Protein AF-A0A635KG42-F1 (afdb_monomer)

Structure (mmCIF, N/CA/C/O backbone):
data_AF-A0A635KG42-F1
#
_entry.id   AF-A0A635KG42-F1
#
loop_
_atom_site.group_PDB
_atom_site.id
_atom_site.type_symbol
_atom_site.label_atom_id
_atom_site.label_alt_id
_atom_site.label_comp_id
_atom_site.label_asym_id
_atom_site.label_entity_id
_atom_site.label_seq_id
_atom_site.pdbx_PDB_ins_code
_atom_site.Cartn_x
_atom_site.Cartn_y
_atom_site.Cartn_z
_atom_site.occupancy
_atom_site.B_iso_or_equiv
_atom_site.auth_seq_id
_atom_site.auth_comp_id
_atom_site.auth_asym_id
_atom_site.auth_atom_id
_atom_site.pdbx_PDB_model_num
ATOM 1 N N . LYS A 1 1 ? -14.413 -7.620 10.322 1.00 73.94 1 LYS A N 1
ATOM 2 C CA . LYS A 1 1 ? -13.110 -8.293 10.049 1.00 73.94 1 LYS A CA 1
ATOM 3 C C . LYS A 1 1 ? -13.188 -9.343 8.928 1.00 73.94 1 LYS A C 1
ATOM 5 O O . LYS A 1 1 ? -12.430 -9.204 7.979 1.00 73.94 1 LYS A O 1
ATOM 10 N N . LYS A 1 2 ? -14.096 -10.340 8.982 1.00 87.62 2 LYS A N 1
ATOM 11 C CA . LYS A 1 2 ? -14.180 -11.437 7.983 1.00 87.62 2 LYS A CA 1
ATOM 12 C C . LYS A 1 2 ? -14.392 -10.966 6.533 1.00 87.62 2 LYS A C 1
ATOM 14 O O . LYS A 1 2 ? -13.641 -11.378 5.664 1.00 87.62 2 LYS A O 1
ATOM 19 N N . ILE A 1 3 ? -15.338 -10.051 6.290 1.00 93.50 3 ILE A N 1
ATOM 20 C CA . ILE A 1 3 ? -15.625 -9.516 4.940 1.00 93.50 3 ILE A CA 1
ATOM 21 C C . ILE A 1 3 ? -14.369 -8.918 4.288 1.00 93.50 3 ILE A C 1
ATOM 23 O O . ILE A 1 3 ? -14.049 -9.240 3.154 1.00 93.50 3 ILE A O 1
ATOM 27 N N . TYR A 1 4 ? -13.603 -8.116 5.026 1.00 93.56 4 TYR A N 1
ATOM 28 C CA . TYR A 1 4 ? -12.382 -7.497 4.507 1.00 93.56 4 TYR A CA 1
ATOM 29 C C . TYR A 1 4 ? -11.278 -8.505 4.162 1.00 93.56 4 TYR A C 1
ATOM 31 O O . TYR A 1 4 ? -10.547 -8.287 3.205 1.00 93.56 4 TYR A O 1
ATOM 39 N N . HIS A 1 5 ? -11.186 -9.626 4.887 1.00 93.31 5 HIS A N 1
ATOM 40 C CA . HIS A 1 5 ? -10.263 -10.708 4.527 1.00 93.31 5 HIS A CA 1
ATOM 41 C C . HIS A 1 5 ? -10.704 -11.414 3.242 1.00 93.31 5 HIS A C 1
ATOM 43 O O . HIS A 1 5 ? -9.862 -11.725 2.407 1.00 93.31 5 HIS A O 1
ATOM 49 N N . PHE A 1 6 ? -12.013 -11.614 3.048 1.00 96.31 6 PHE A N 1
ATOM 50 C CA . PHE A 1 6 ? -12.539 -12.136 1.784 1.00 96.31 6 PHE A CA 1
ATOM 51 C C . PHE A 1 6 ? -12.250 -11.198 0.612 1.00 96.31 6 PHE A C 1
ATOM 53 O O . PHE A 1 6 ? -11.851 -11.673 -0.445 1.00 96.31 6 PHE A O 1
ATOM 60 N N . ILE A 1 7 ? -12.386 -9.882 0.798 1.00 96.44 7 ILE A N 1
ATOM 61 C CA . ILE A 1 7 ? -12.045 -8.907 -0.248 1.00 96.44 7 ILE A CA 1
ATOM 62 C C . ILE A 1 7 ? -10.540 -8.938 -0.542 1.00 96.44 7 ILE A C 1
ATOM 64 O O . ILE A 1 7 ? -10.152 -9.027 -1.703 1.00 96.44 7 ILE A O 1
ATOM 68 N N . ALA A 1 8 ? -9.692 -8.936 0.492 1.00 96.25 8 ALA A N 1
ATOM 69 C CA . ALA A 1 8 ? -8.241 -9.037 0.341 1.00 96.25 8 ALA A CA 1
ATOM 70 C C . ALA A 1 8 ? -7.830 -10.305 -0.429 1.00 96.25 8 ALA A C 1
ATOM 72 O O . ALA A 1 8 ? -7.000 -10.233 -1.337 1.00 96.25 8 ALA A O 1
ATOM 73 N N . LEU A 1 9 ? -8.448 -11.449 -0.118 1.00 97.00 9 LEU A N 1
ATOM 74 C CA . LEU A 1 9 ? -8.227 -12.708 -0.828 1.00 97.00 9 LEU A CA 1
ATOM 75 C C . LEU A 1 9 ? -8.753 -12.651 -2.267 1.00 97.00 9 LEU A C 1
ATOM 77 O O . LEU A 1 9 ? -8.066 -13.095 -3.181 1.00 97.00 9 LEU A O 1
ATOM 81 N N . GLY A 1 10 ? -9.924 -12.051 -2.489 1.00 97.69 10 GLY A N 1
ATOM 82 C CA . GLY A 1 10 ? -10.476 -11.829 -3.826 1.00 97.69 10 GLY A CA 1
ATOM 83 C C . GLY A 1 10 ? -9.542 -11.003 -4.710 1.00 97.69 10 GLY A C 1
ATOM 84 O O . GLY A 1 10 ? -9.309 -11.371 -5.858 1.00 97.69 10 GLY A O 1
ATOM 85 N N . ILE A 1 11 ? -8.931 -9.948 -4.161 1.00 97.75 11 ILE A N 1
ATOM 86 C CA . ILE A 1 11 ? -7.928 -9.133 -4.863 1.00 97.75 11 ILE A CA 1
ATOM 87 C C . ILE A 1 11 ? -6.712 -9.975 -5.259 1.00 97.75 11 ILE A C 1
ATOM 89 O O . ILE A 1 11 ? -6.238 -9.847 -6.385 1.00 97.75 11 ILE A O 1
ATOM 93 N N . LEU A 1 12 ? -6.225 -10.857 -4.379 1.00 97.56 12 LEU A N 1
ATOM 94 C CA . LEU A 1 12 ? -5.098 -11.741 -4.702 1.00 97.56 12 LEU A CA 1
ATOM 95 C C . LEU A 1 12 ? -5.453 -12.733 -5.815 1.00 97.56 12 LEU A C 1
ATOM 97 O O . LEU A 1 12 ? -4.670 -12.903 -6.745 1.00 97.56 12 LEU A O 1
ATOM 101 N N . VAL A 1 13 ? -6.635 -13.353 -5.751 1.00 97.69 13 VAL A N 1
ATOM 102 C CA . VAL A 1 13 ? -7.095 -14.311 -6.771 1.00 97.69 13 VAL A CA 1
ATOM 103 C C . VAL A 1 13 ? -7.255 -13.624 -8.125 1.00 97.69 13 VAL A C 1
ATOM 105 O O . VAL A 1 13 ? -6.713 -14.096 -9.122 1.00 97.69 13 VAL A O 1
ATOM 108 N N . ILE A 1 14 ? -7.945 -12.482 -8.164 1.00 97.25 14 ILE A N 1
ATOM 109 C CA . ILE A 1 14 ? -8.134 -11.706 -9.395 1.00 97.25 14 ILE A CA 1
ATOM 110 C C . ILE A 1 14 ? -6.780 -11.223 -9.923 1.00 97.25 14 ILE A C 1
ATOM 112 O O . ILE A 1 14 ? -6.488 -11.382 -11.106 1.00 97.25 14 ILE A O 1
ATOM 116 N N . GLY A 1 15 ? -5.921 -10.697 -9.052 1.00 96.88 15 GLY A N 1
ATOM 117 C CA . GLY A 1 15 ? -4.582 -10.254 -9.422 1.00 96.88 15 GLY A CA 1
ATOM 118 C C . GLY A 1 15 ? -3.728 -11.369 -10.026 1.00 96.88 15 GLY A C 1
ATOM 119 O O . GLY A 1 15 ? -2.996 -11.121 -10.983 1.00 96.88 15 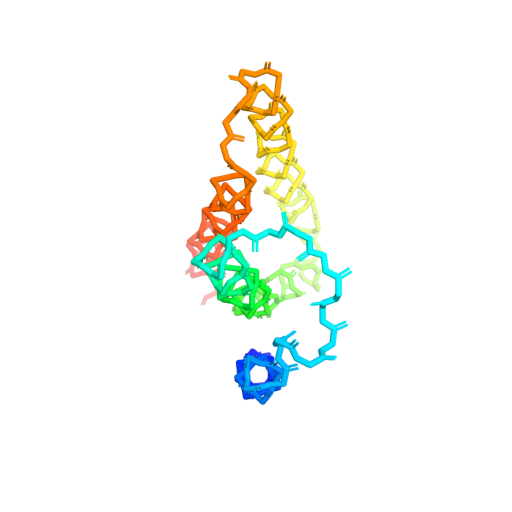GLY A O 1
ATOM 120 N N . LEU A 1 16 ? -3.861 -12.602 -9.531 1.00 96.44 16 LEU A N 1
ATOM 121 C CA . LEU A 1 16 ? -3.167 -13.771 -10.072 1.00 96.44 16 LEU A CA 1
ATOM 122 C C . LEU A 1 16 ? -3.735 -14.217 -11.428 1.00 96.44 16 LEU A C 1
ATOM 124 O O . LEU A 1 16 ? -2.969 -14.592 -12.310 1.00 96.44 16 LEU A O 1
ATOM 128 N N . LEU A 1 17 ? -5.049 -14.110 -11.646 1.00 95.69 17 LEU A N 1
ATOM 129 C CA . LEU A 1 17 ? -5.647 -14.354 -12.966 1.00 95.69 17 LEU A CA 1
ATOM 130 C C . LEU A 1 17 ? -5.128 -13.357 -14.010 1.00 95.69 17 LEU A C 1
ATOM 132 O O . LEU A 1 17 ? -4.722 -13.753 -15.102 1.00 95.69 17 LEU A O 1
ATOM 136 N N . PHE A 1 18 ? -5.078 -12.070 -13.660 1.00 94.81 18 PHE A N 1
ATOM 137 C CA . PHE A 1 18 ? -4.519 -11.041 -14.539 1.00 94.81 18 PHE A CA 1
ATOM 138 C C . PHE A 1 18 ? -3.014 -11.208 -14.756 1.00 94.81 18 PHE A C 1
ATOM 140 O O . PHE A 1 18 ? -2.545 -10.924 -15.855 1.00 94.81 18 PHE A O 1
ATOM 147 N N . PHE A 1 19 ? -2.269 -11.723 -13.771 1.00 93.88 19 PHE A N 1
ATOM 148 C CA . PHE A 1 19 ? -0.848 -12.046 -13.930 1.00 93.88 19 PHE A CA 1
ATOM 149 C C . PHE A 1 19 ? -0.613 -12.990 -15.119 1.00 93.88 19 PHE A C 1
ATOM 151 O O . PHE A 1 19 ? 0.313 -12.780 -15.890 1.00 93.88 19 PHE A O 1
ATOM 158 N N . LEU A 1 20 ? -1.479 -13.984 -15.335 1.00 92.19 20 LEU A N 1
ATOM 159 C CA . LEU A 1 20 ? -1.353 -14.912 -16.469 1.00 92.19 20 LEU A CA 1
ATOM 160 C C . LEU A 1 20 ? -1.648 -14.254 -17.826 1.00 92.19 20 LEU A C 1
ATOM 162 O O . LEU A 1 20 ? -1.105 -14.663 -18.848 1.00 92.19 20 LEU A O 1
ATOM 166 N N . LEU A 1 21 ? -2.500 -13.230 -17.840 1.00 93.31 21 LEU A N 1
ATOM 167 C CA . LEU A 1 21 ? -2.928 -12.522 -19.050 1.00 93.31 21 LEU A CA 1
ATOM 168 C C . LEU A 1 21 ? -2.083 -11.273 -19.340 1.00 93.31 21 LEU A C 1
ATOM 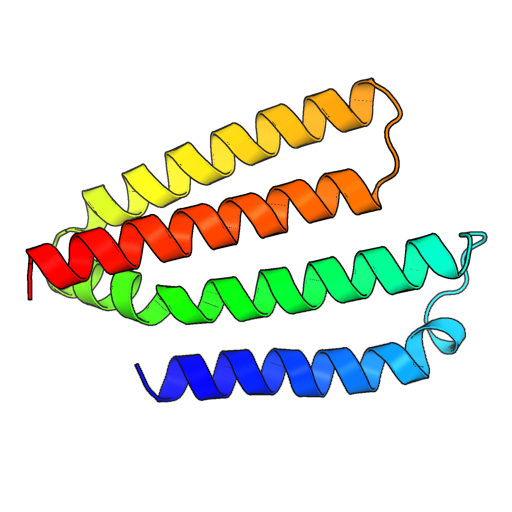170 O O . LEU A 1 21 ? -2.282 -10.610 -20.357 1.00 93.31 21 LEU A O 1
ATOM 174 N N . LEU A 1 22 ? -1.136 -10.939 -18.463 1.00 90.69 22 LEU A N 1
ATOM 175 C CA . LEU A 1 22 ? -0.502 -9.625 -18.430 1.00 90.69 22 LEU A CA 1
ATOM 176 C C . LEU A 1 22 ? 0.279 -9.306 -19.707 1.00 90.69 22 LEU A C 1
ATOM 178 O O . LEU A 1 22 ? 0.146 -8.213 -20.250 1.00 90.69 22 LEU A O 1
ATOM 182 N N . ASN A 1 23 ? 1.008 -10.291 -20.237 1.00 88.12 23 ASN A N 1
ATOM 183 C CA . ASN A 1 23 ? 1.742 -10.160 -21.498 1.00 88.12 23 ASN A CA 1
ATOM 184 C C . ASN A 1 23 ? 0.825 -9.982 -22.722 1.00 88.12 23 ASN A C 1
ATOM 186 O O . ASN A 1 23 ? 1.250 -9.457 -23.740 1.00 88.12 23 ASN A O 1
ATOM 190 N N . SER A 1 24 ? -0.432 -10.432 -22.643 1.00 88.69 24 SER A N 1
ATOM 191 C CA . SER A 1 24 ? -1.408 -10.250 -23.730 1.00 88.69 24 SER A CA 1
ATOM 192 C C . SER A 1 24 ? -2.110 -8.892 -23.660 1.00 88.69 24 SER A C 1
ATOM 194 O O . SER A 1 24 ? -2.563 -8.381 -24.679 1.00 88.69 24 SER A O 1
ATOM 196 N N . ILE A 1 25 ? -2.220 -8.313 -22.460 1.00 90.56 25 ILE A N 1
ATOM 197 C CA . ILE A 1 25 ? -2.900 -7.033 -22.222 1.00 90.56 25 ILE A CA 1
ATOM 198 C C . ILE A 1 25 ? -1.942 -5.856 -22.440 1.00 90.56 25 ILE A C 1
ATOM 200 O O . ILE A 1 25 ? -2.334 -4.824 -22.987 1.00 90.56 25 ILE A O 1
ATOM 204 N N . VAL A 1 26 ? -0.692 -5.985 -21.992 1.00 88.69 26 VAL A N 1
ATOM 205 C CA . VAL A 1 26 ? 0.274 -4.884 -21.988 1.00 88.69 26 VAL A CA 1
ATOM 206 C C . VAL A 1 26 ? 1.104 -4.903 -23.263 1.00 88.69 26 VAL A C 1
ATOM 208 O O . VAL A 1 26 ? 2.030 -5.692 -23.407 1.00 88.69 26 VAL A O 1
ATOM 211 N N . ASN A 1 27 ? 0.799 -3.978 -24.171 1.00 81.75 27 ASN A N 1
ATOM 212 C CA . ASN A 1 27 ? 1.562 -3.766 -25.398 1.00 81.75 27 ASN A CA 1
ATOM 213 C C . ASN A 1 27 ? 2.523 -2.577 -25.234 1.00 81.75 27 ASN A C 1
ATOM 215 O O . ASN A 1 27 ? 2.302 -1.495 -25.777 1.00 81.75 27 ASN A O 1
ATOM 219 N N . ALA A 1 28 ? 3.551 -2.753 -24.403 1.00 81.06 28 ALA A N 1
ATOM 220 C CA . ALA A 1 28 ? 4.565 -1.736 -24.141 1.00 81.06 28 ALA A CA 1
ATOM 221 C C . ALA A 1 28 ? 5.966 -2.357 -24.126 1.00 81.06 28 ALA A C 1
ATOM 223 O O . ALA A 1 28 ? 6.147 -3.491 -23.685 1.00 81.06 28 ALA A O 1
ATOM 224 N N . SER A 1 29 ? 6.971 -1.595 -24.561 1.00 82.44 29 SER A N 1
ATOM 225 C CA . SER A 1 29 ? 8.384 -1.992 -24.541 1.00 82.44 29 SER A CA 1
ATOM 226 C C . SER A 1 29 ? 8.973 -1.880 -23.127 1.00 82.44 29 SER A C 1
ATOM 228 O O . SER A 1 29 ? 9.836 -1.044 -22.858 1.00 82.44 29 SER A O 1
ATOM 230 N N . ILE A 1 30 ? 8.457 -2.684 -22.199 1.00 85.88 30 ILE A N 1
ATOM 231 C CA . ILE A 1 30 ? 8.910 -2.773 -20.807 1.00 85.88 30 ILE A CA 1
ATOM 232 C C . ILE A 1 30 ? 9.545 -4.151 -20.622 1.00 85.88 30 ILE A C 1
ATOM 234 O O . ILE A 1 30 ? 9.069 -5.135 -21.188 1.00 85.88 30 ILE A O 1
ATOM 238 N N . SER A 1 31 ? 10.619 -4.248 -19.832 1.00 88.44 31 SER A N 1
ATOM 239 C CA . SER A 1 31 ? 11.183 -5.560 -19.516 1.00 88.44 31 SER A CA 1
ATOM 240 C C . SER A 1 31 ? 10.135 -6.430 -18.798 1.00 88.44 31 SER A C 1
ATOM 242 O O . SER A 1 31 ? 9.461 -5.937 -17.884 1.00 88.44 31 SER A O 1
ATOM 244 N N . PRO A 1 32 ? 9.993 -7.721 -19.164 1.00 86.75 32 PRO A N 1
ATOM 245 C CA . PRO A 1 32 ? 9.012 -8.608 -18.540 1.00 86.75 32 PRO A CA 1
ATOM 246 C C . PRO A 1 32 ? 9.142 -8.643 -17.014 1.00 86.75 32 PRO A C 1
ATOM 248 O O . PRO A 1 32 ? 8.147 -8.579 -16.301 1.00 86.75 32 PRO A O 1
ATOM 251 N N . GLU A 1 33 ? 10.374 -8.654 -16.504 1.00 87.88 33 GLU A N 1
ATOM 252 C CA . GLU A 1 33 ? 10.655 -8.634 -15.066 1.00 87.88 33 GLU A CA 1
ATOM 253 C C . GLU A 1 33 ? 10.040 -7.415 -14.371 1.00 87.88 33 GLU A C 1
ATOM 255 O O . GLU A 1 33 ? 9.293 -7.569 -13.406 1.00 87.88 33 GLU A O 1
ATOM 260 N N . ASN A 1 34 ? 10.278 -6.205 -14.890 1.00 91.06 34 ASN A N 1
ATOM 261 C CA . ASN A 1 34 ? 9.724 -4.987 -14.298 1.00 91.06 34 ASN A CA 1
ATOM 262 C C . ASN A 1 34 ? 8.197 -4.989 -14.346 1.00 91.06 34 ASN A C 1
ATOM 264 O O . ASN A 1 34 ? 7.559 -4.546 -13.392 1.00 91.06 34 ASN A O 1
ATOM 268 N N . LEU A 1 35 ? 7.611 -5.503 -15.426 1.00 92.88 35 LEU A N 1
ATOM 269 C CA . LEU A 1 35 ? 6.167 -5.591 -15.591 1.00 92.88 35 LEU A CA 1
ATOM 270 C C . LEU A 1 35 ? 5.527 -6.503 -14.527 1.00 92.88 35 LEU A C 1
ATOM 272 O O . LEU A 1 35 ? 4.641 -6.069 -13.785 1.00 92.88 35 LEU A O 1
ATOM 276 N N . TYR A 1 36 ? 6.008 -7.742 -14.408 1.00 94.25 36 TYR A N 1
ATOM 277 C CA . TYR A 1 36 ? 5.454 -8.726 -13.475 1.00 94.25 36 TYR A CA 1
ATOM 278 C C . TYR A 1 36 ? 5.728 -8.377 -12.009 1.00 94.25 36 TYR A C 1
ATOM 280 O O . TYR A 1 36 ? 4.838 -8.535 -11.170 1.00 94.25 36 TYR A O 1
ATOM 288 N N . ILE A 1 37 ? 6.922 -7.863 -11.690 1.00 95.06 37 ILE A N 1
ATOM 289 C CA . ILE A 1 37 ? 7.264 -7.438 -10.324 1.00 95.06 37 ILE A CA 1
ATOM 290 C C . ILE A 1 37 ? 6.376 -6.266 -9.904 1.00 95.06 37 ILE A C 1
ATOM 292 O O . ILE A 1 37 ? 5.773 -6.312 -8.831 1.00 95.06 37 ILE A O 1
ATOM 296 N N . THR A 1 38 ? 6.243 -5.244 -10.755 1.00 95.25 38 THR A N 1
ATOM 297 C CA . THR A 1 38 ? 5.390 -4.079 -10.465 1.00 95.25 38 THR A CA 1
ATOM 298 C C . THR A 1 38 ? 3.949 -4.512 -10.216 1.00 95.25 38 THR A C 1
ATOM 300 O O . THR A 1 38 ? 3.338 -4.082 -9.236 1.00 95.25 38 THR A O 1
ATOM 303 N N . TRP A 1 39 ? 3.421 -5.412 -11.050 1.00 95.75 39 TRP A N 1
ATOM 304 C CA . TRP A 1 39 ? 2.077 -5.952 -10.867 1.00 95.75 39 TRP A CA 1
ATOM 305 C C . TRP A 1 39 ? 1.920 -6.704 -9.543 1.00 95.75 39 TRP A C 1
ATOM 307 O O . TRP A 1 39 ? 0.979 -6.444 -8.794 1.00 95.75 39 TRP A O 1
ATOM 317 N N . GLY A 1 40 ? 2.851 -7.606 -9.222 1.00 96.62 40 GLY A N 1
ATOM 318 C CA . GLY A 1 40 ? 2.817 -8.366 -7.973 1.00 96.62 40 GLY A CA 1
ATOM 319 C C . GLY A 1 40 ? 2.828 -7.453 -6.746 1.00 96.62 40 GLY A C 1
ATOM 320 O O . GLY A 1 40 ? 1.981 -7.589 -5.862 1.00 96.62 40 GLY A O 1
ATOM 321 N N . VAL A 1 41 ? 3.730 -6.467 -6.727 1.00 97.38 41 VAL A N 1
ATOM 322 C CA . VAL A 1 41 ? 3.818 -5.468 -5.651 1.00 97.38 41 VAL A CA 1
ATOM 323 C C . VAL A 1 41 ? 2.513 -4.682 -5.525 1.00 97.38 41 VAL A C 1
ATOM 325 O O . VAL A 1 41 ? 2.001 -4.518 -4.415 1.00 97.38 41 VAL A O 1
ATOM 328 N N . PHE A 1 42 ? 1.940 -4.240 -6.645 1.00 96.44 42 PHE A N 1
ATOM 329 C CA . PHE A 1 42 ? 0.671 -3.515 -6.668 1.00 96.44 42 PHE A CA 1
ATOM 330 C C . PHE A 1 42 ? -0.495 -4.349 -6.114 1.00 96.44 42 PHE A C 1
ATOM 332 O O . PHE A 1 42 ? -1.245 -3.872 -5.256 1.00 96.44 42 PHE A O 1
ATOM 339 N N . VAL A 1 43 ? -0.634 -5.605 -6.550 1.00 97.81 43 VAL A N 1
ATOM 340 C CA . VAL A 1 43 ? -1.705 -6.513 -6.106 1.00 97.81 43 VAL A CA 1
ATOM 341 C C . VAL A 1 43 ? -1.602 -6.797 -4.607 1.00 97.81 43 VAL A C 1
ATOM 343 O O . VAL A 1 43 ? -2.601 -6.695 -3.889 1.00 97.81 43 VAL A O 1
ATOM 346 N N . ILE A 1 44 ? -0.398 -7.100 -4.112 1.00 97.75 44 ILE A N 1
ATOM 347 C CA . ILE A 1 44 ? -0.161 -7.358 -2.684 1.00 97.75 44 ILE A CA 1
ATOM 348 C C . ILE A 1 44 ? -0.451 -6.098 -1.863 1.00 97.7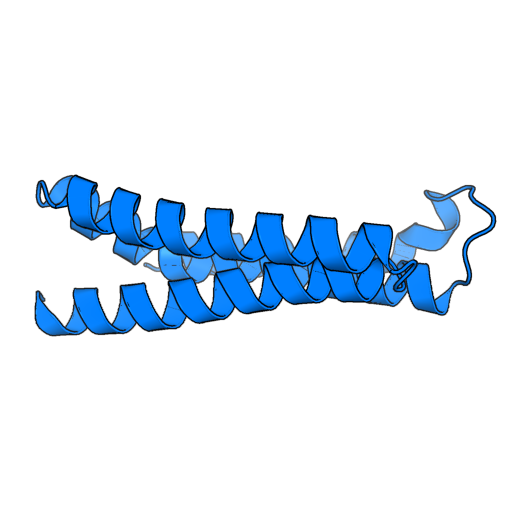5 44 ILE A C 1
ATOM 350 O O . ILE A 1 44 ? -1.154 -6.168 -0.854 1.00 97.75 44 ILE A O 1
ATOM 354 N N . SER A 1 45 ? 0.038 -4.940 -2.313 1.00 97.56 45 SER A N 1
ATOM 355 C CA . SER A 1 45 ? -0.201 -3.651 -1.655 1.00 97.56 45 SER A CA 1
ATOM 356 C C . SER A 1 45 ? -1.696 -3.343 -1.544 1.00 97.56 45 SER A C 1
ATOM 358 O O . SER A 1 45 ? -2.198 -3.018 -0.464 1.00 97.56 45 SER A O 1
ATOM 360 N N . THR A 1 46 ? -2.433 -3.540 -2.637 1.00 96.56 46 THR A N 1
ATOM 361 C CA . THR A 1 46 ? -3.884 -3.334 -2.678 1.00 96.56 46 THR A CA 1
ATOM 362 C C . THR A 1 46 ? -4.604 -4.288 -1.726 1.00 96.56 46 THR A C 1
ATOM 364 O O . THR A 1 46 ? -5.457 -3.848 -0.956 1.00 96.56 46 THR A O 1
ATOM 367 N N . SER A 1 47 ? -4.234 -5.572 -1.706 1.00 97.06 47 SER A N 1
ATOM 368 C CA . SER A 1 47 ? -4.804 -6.562 -0.781 1.00 97.06 47 SER A CA 1
ATOM 369 C C . SER A 1 47 ? -4.570 -6.188 0.692 1.00 97.06 47 SER A C 1
ATOM 371 O O . SER A 1 47 ? -5.507 -6.201 1.497 1.00 97.06 47 SER A O 1
ATOM 373 N N . LEU A 1 48 ? -3.352 -5.753 1.041 1.00 95.94 48 LEU A N 1
ATOM 374 C CA . LEU A 1 48 ? -2.999 -5.302 2.394 1.00 95.94 48 LEU A CA 1
ATOM 375 C C . LEU A 1 48 ? -3.846 -4.118 2.867 1.00 95.94 48 LEU A C 1
ATOM 377 O O . LEU A 1 48 ? -4.222 -4.084 4.041 1.00 95.94 48 LEU A O 1
ATOM 381 N N . SER A 1 49 ? -4.201 -3.192 1.969 1.00 96.06 49 SER A N 1
ATOM 382 C CA . SER A 1 49 ? -5.052 -2.043 2.313 1.00 96.06 49 SER A CA 1
ATOM 383 C C . SER A 1 49 ? -6.414 -2.450 2.895 1.00 96.06 49 SER A C 1
ATOM 385 O O . SER A 1 49 ? -6.945 -1.818 3.817 1.00 96.06 49 SER A O 1
ATOM 387 N N . TYR A 1 50 ? -6.951 -3.584 2.439 1.00 95.50 50 TYR A N 1
ATOM 388 C CA . TYR A 1 50 ? -8.198 -4.136 2.957 1.00 95.50 50 TYR A CA 1
ATOM 389 C C . TYR A 1 50 ? -8.017 -4.828 4.312 1.00 95.50 50 TYR A C 1
ATOM 391 O O . TYR A 1 50 ? -8.939 -4.795 5.128 1.00 95.50 50 TYR A O 1
ATOM 399 N N . LEU A 1 51 ? -6.839 -5.378 4.624 1.00 94.06 51 LEU A N 1
ATOM 400 C CA . LEU A 1 51 ? -6.601 -6.060 5.905 1.00 94.06 51 LEU A CA 1
ATOM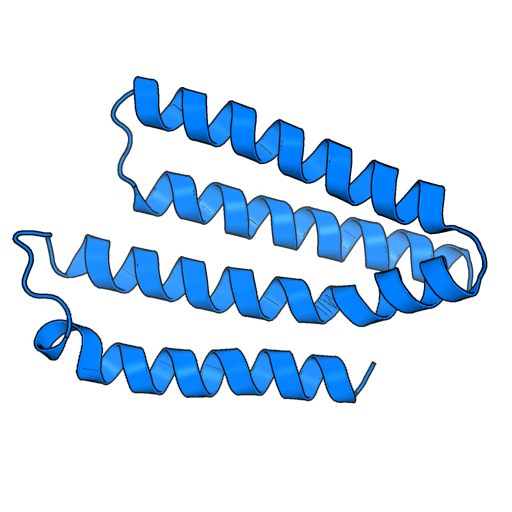 401 C C . LEU A 1 51 ? -6.676 -5.127 7.123 1.00 94.06 51 LEU A C 1
ATOM 403 O O . LEU A 1 51 ? -7.066 -5.585 8.200 1.00 94.06 51 LEU A O 1
ATOM 407 N N . TYR A 1 52 ? -6.359 -3.836 6.964 1.00 93.31 52 TYR A N 1
ATOM 408 C CA . TYR A 1 52 ? -6.523 -2.827 8.024 1.00 93.31 52 TYR A CA 1
ATOM 409 C C . TYR A 1 52 ? -7.784 -1.962 7.894 1.00 93.31 52 TYR A C 1
ATOM 411 O O . TYR A 1 52 ? -8.089 -1.158 8.781 1.00 93.31 52 TYR A O 1
ATOM 419 N N . SER A 1 53 ? -8.555 -2.130 6.818 1.00 93.75 53 SER A N 1
ATOM 420 C CA . SER A 1 53 ? -9.779 -1.355 6.595 1.00 93.75 53 SER A CA 1
ATOM 421 C C . SER A 1 53 ? -10.832 -1.607 7.680 1.00 93.75 53 SER A C 1
ATOM 423 O O . SER A 1 53 ? -11.535 -0.682 8.083 1.00 93.75 53 SER A O 1
ATOM 425 N N . ALA A 1 54 ? -10.907 -2.825 8.232 1.00 92.88 54 ALA A N 1
ATOM 426 C CA . ALA A 1 54 ? -11.843 -3.134 9.316 1.00 92.88 54 ALA A CA 1
ATOM 427 C C . ALA A 1 54 ? -11.568 -2.303 10.585 1.00 92.88 54 ALA A C 1
ATOM 429 O O . ALA A 1 54 ? -12.496 -1.844 11.242 1.00 92.88 54 ALA A O 1
ATOM 430 N N . GLN A 1 55 ? -10.296 -2.116 10.919 1.00 93.44 55 GLN A N 1
ATOM 431 C CA . GLN A 1 55 ? -9.790 -1.390 12.078 1.00 93.44 55 GLN A CA 1
ATOM 432 C C . GLN A 1 55 ? -10.083 0.103 11.914 1.00 93.44 55 GLN A C 1
ATOM 434 O O . GLN A 1 55 ? -10.636 0.732 12.813 1.00 93.44 55 GLN A O 1
ATOM 439 N N . SER A 1 56 ? -9.800 0.644 10.725 1.00 93.25 56 SER A N 1
ATOM 440 C CA . SER A 1 56 ? -10.142 2.020 10.359 1.00 93.25 56 SER A CA 1
ATOM 441 C C . SER A 1 56 ? -11.644 2.297 10.490 1.00 93.25 56 SER A C 1
ATOM 443 O O . SER A 1 56 ? -12.042 3.322 11.045 1.00 93.25 56 SER A O 1
ATOM 445 N N . VAL A 1 57 ? -12.496 1.382 10.019 1.00 93.56 57 VAL A N 1
ATOM 446 C CA . VAL A 1 57 ? -13.957 1.533 10.111 1.00 93.56 57 VAL A CA 1
ATOM 447 C C . VAL A 1 57 ? -14.446 1.476 11.557 1.00 93.56 57 VAL A C 1
ATOM 449 O O . VAL A 1 57 ? -15.269 2.304 11.933 1.00 93.56 57 VAL A O 1
ATOM 452 N N . ILE A 1 58 ? -13.914 0.574 12.388 1.00 93.12 58 ILE A N 1
ATOM 453 C CA . ILE A 1 58 ? -14.267 0.510 13.819 1.00 93.12 58 ILE A CA 1
ATOM 454 C C . ILE A 1 58 ? -13.898 1.821 14.525 1.00 93.12 58 ILE A C 1
ATOM 456 O O . ILE A 1 58 ? -14.738 2.406 15.200 1.00 93.12 58 ILE A O 1
ATOM 460 N N . LEU A 1 59 ? -12.680 2.329 14.310 1.00 93.25 59 LEU A N 1
ATOM 461 C CA . LEU A 1 59 ? -12.248 3.612 14.878 1.00 93.25 59 LEU A CA 1
ATOM 462 C C . LEU A 1 59 ? -13.123 4.775 14.399 1.00 93.25 59 LEU A C 1
ATOM 464 O O . LEU A 1 59 ? -13.408 5.690 15.166 1.00 93.25 59 LEU A O 1
ATOM 468 N N . THR A 1 60 ? -13.556 4.741 13.140 1.00 93.75 60 THR A N 1
ATOM 469 C CA . THR A 1 60 ? -14.456 5.752 12.574 1.00 93.75 60 THR A CA 1
ATOM 470 C C . THR A 1 60 ? -15.830 5.698 13.244 1.00 93.75 60 THR A C 1
ATOM 472 O O . THR A 1 60 ? -16.360 6.743 13.616 1.00 93.75 60 THR A O 1
ATOM 475 N N . ALA A 1 61 ? -16.384 4.497 13.434 1.00 93.50 61 ALA A N 1
ATOM 476 C CA . ALA A 1 61 ? -17.669 4.291 14.100 1.00 93.50 61 ALA A CA 1
ATOM 477 C C . ALA A 1 61 ? -17.638 4.740 15.570 1.00 93.50 61 ALA A C 1
ATOM 479 O O . ALA A 1 61 ? -18.604 5.317 16.057 1.00 93.50 61 ALA A O 1
ATOM 480 N N . ASP A 1 62 ? -16.501 4.567 16.243 1.00 94.44 62 ASP A N 1
ATOM 481 C CA . ASP A 1 62 ? -16.255 5.032 17.613 1.00 94.44 62 ASP A CA 1
ATOM 482 C C . ASP A 1 62 ? -15.818 6.510 17.688 1.00 94.44 62 ASP A C 1
ATOM 484 O O . ASP A 1 62 ? -15.092 6.921 18.590 1.00 94.44 62 ASP A O 1
ATOM 488 N N . GLN A 1 63 ? -16.182 7.319 16.686 1.00 93.88 63 GLN A N 1
ATOM 489 C CA . GLN A 1 63 ? -15.908 8.763 16.607 1.00 93.88 63 GLN A CA 1
ATOM 490 C C . GLN A 1 63 ? -14.416 9.162 16.636 1.00 93.88 63 GLN A C 1
ATOM 492 O O . GLN A 1 63 ? -14.073 10.342 16.696 1.00 93.88 63 GLN A O 1
ATOM 497 N N . ASN A 1 64 ? -13.494 8.211 16.477 1.00 94.69 64 ASN A N 1
ATOM 498 C CA . ASN A 1 64 ? -12.048 8.442 16.429 1.00 94.69 64 ASN A CA 1
ATOM 499 C C . ASN A 1 64 ? -11.531 8.669 14.999 1.00 94.69 64 ASN A C 1
ATOM 501 O O . ASN A 1 64 ? -10.394 8.326 14.664 1.00 94.69 64 ASN A O 1
ATOM 505 N N . VAL A 1 65 ? -12.354 9.281 14.143 1.00 94.75 65 VAL A N 1
ATOM 506 C CA . VAL A 1 65 ? -12.030 9.577 12.735 1.00 94.75 65 VAL A CA 1
ATOM 507 C C . VAL A 1 65 ? -10.749 10.408 12.611 1.00 94.75 65 VAL A C 1
ATOM 509 O O . VAL A 1 65 ? -9.994 10.255 11.652 1.00 94.75 65 VAL A O 1
ATOM 512 N N . TYR A 1 66 ? -10.468 11.270 13.591 1.00 95.62 66 TYR A N 1
ATOM 513 C CA . TYR A 1 66 ? -9.249 12.076 13.612 1.00 95.62 66 TYR A CA 1
ATOM 514 C C . TYR A 1 66 ? -7.977 11.209 13.647 1.00 95.62 66 TYR A C 1
ATOM 516 O O . TYR A 1 66 ? -7.021 11.528 12.945 1.00 95.62 66 TYR A O 1
ATOM 524 N N . LEU A 1 67 ? -7.974 10.082 14.378 1.00 94.62 67 LEU A N 1
ATOM 525 C CA . LEU A 1 67 ? -6.838 9.147 14.408 1.00 94.62 67 LEU A CA 1
ATOM 526 C C . LEU A 1 67 ? -6.639 8.486 13.048 1.00 94.62 67 LEU A C 1
ATOM 528 O O . LEU A 1 67 ? -5.513 8.391 12.566 1.00 94.62 67 LEU A O 1
ATOM 532 N N . VAL A 1 68 ? -7.736 8.069 12.410 1.00 96.12 68 VAL A N 1
ATOM 533 C CA . VAL A 1 68 ? -7.707 7.479 11.066 1.00 96.12 68 VAL A CA 1
ATOM 534 C C . VAL A 1 68 ? -7.102 8.466 10.069 1.00 96.12 68 VAL A C 1
ATOM 536 O O . VAL A 1 68 ? -6.176 8.111 9.337 1.00 96.12 68 VAL A O 1
ATOM 539 N N . LYS A 1 69 ? -7.578 9.717 10.072 1.00 96.19 69 LYS A N 1
ATOM 540 C CA . LYS A 1 69 ? -7.072 10.786 9.198 1.00 96.19 69 LYS A CA 1
ATOM 541 C C . LYS A 1 69 ? -5.608 11.114 9.470 1.00 96.19 69 LYS A C 1
ATOM 543 O O . LYS A 1 69 ? -4.856 11.314 8.526 1.00 96.19 69 LYS A O 1
ATOM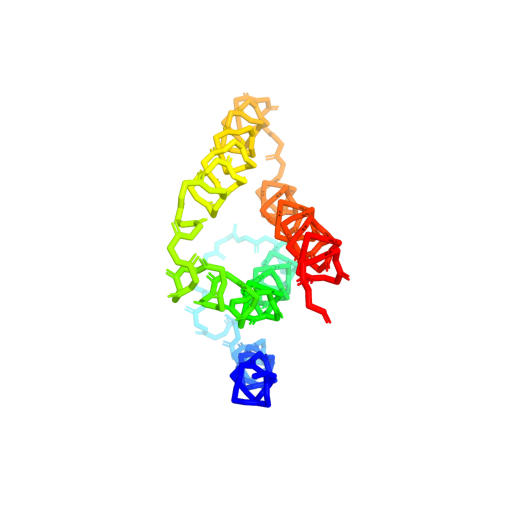 548 N N . LEU A 1 70 ? -5.193 11.134 10.735 1.00 96.44 70 LEU A N 1
ATOM 549 C CA . LEU A 1 70 ? -3.811 11.416 11.108 1.00 96.44 70 LEU A CA 1
ATOM 550 C C . LEU A 1 70 ? -2.864 10.319 10.608 1.00 96.44 70 LEU A C 1
ATOM 552 O O . LEU A 1 70 ? -1.863 10.625 9.970 1.00 96.44 70 LEU A O 1
ATOM 556 N N . ILE A 1 71 ? -3.199 9.045 10.828 1.00 95.81 71 ILE A N 1
ATOM 557 C CA . ILE A 1 71 ? -2.366 7.916 10.382 1.00 95.81 71 ILE A CA 1
ATOM 558 C C . ILE A 1 71 ? -2.297 7.872 8.860 1.00 95.81 71 ILE A C 1
ATOM 560 O O . ILE A 1 71 ? -1.203 7.860 8.299 1.00 95.81 71 ILE A O 1
ATOM 564 N N . THR A 1 72 ? -3.450 7.861 8.188 1.00 95.94 72 THR A N 1
ATOM 565 C CA . THR A 1 72 ? -3.511 7.765 6.720 1.00 95.94 72 THR A CA 1
ATOM 566 C C . THR A 1 72 ? -2.893 8.988 6.053 1.00 95.94 72 THR A C 1
ATOM 568 O O . THR A 1 72 ? -2.115 8.839 5.117 1.00 95.94 72 THR A O 1
ATOM 571 N N . GLY A 1 73 ? -3.177 10.187 6.562 1.00 96.19 73 GLY A N 1
ATOM 572 C CA . GLY A 1 73 ? -2.646 11.440 6.039 1.00 96.19 73 GLY A CA 1
ATOM 573 C C . GLY A 1 73 ? -1.130 11.531 6.173 1.00 96.19 73 GLY A C 1
ATOM 574 O O . GLY A 1 73 ? -0.463 11.829 5.185 1.00 96.19 73 GLY A O 1
ATOM 575 N N . LEU A 1 74 ? -0.570 11.216 7.347 1.00 96.69 74 LEU A N 1
ATOM 576 C CA . LEU A 1 74 ? 0.881 11.254 7.560 1.00 96.69 74 LEU A CA 1
ATOM 577 C C . LEU A 1 74 ? 1.600 10.176 6.746 1.00 96.69 74 LEU A C 1
ATOM 579 O O . LEU A 1 74 ? 2.543 10.491 6.026 1.00 96.69 74 LEU A O 1
ATOM 583 N N . THR A 1 75 ? 1.145 8.920 6.821 1.00 96.44 75 THR A N 1
ATOM 584 C CA . THR A 1 75 ? 1.803 7.803 6.118 1.00 96.44 75 THR A CA 1
ATOM 585 C C . THR A 1 75 ? 1.769 7.977 4.601 1.00 96.44 75 THR A C 1
ATOM 587 O O . THR A 1 75 ? 2.803 7.811 3.956 1.00 96.44 75 THR A O 1
ATOM 590 N N . ARG A 1 76 ? 0.631 8.389 4.021 1.00 95.75 76 ARG A N 1
ATOM 591 C CA . ARG A 1 76 ? 0.526 8.637 2.574 1.00 95.75 76 ARG A CA 1
ATOM 592 C C . ARG A 1 76 ? 1.300 9.860 2.119 1.00 95.75 76 ARG A C 1
ATOM 594 O O . ARG A 1 76 ? 1.988 9.777 1.111 1.00 95.75 76 ARG A O 1
ATOM 601 N N . SER A 1 77 ? 1.236 10.967 2.860 1.00 97.94 77 SER A N 1
ATOM 602 C CA . SER A 1 77 ? 2.016 12.162 2.509 1.00 97.94 77 SER A CA 1
ATOM 603 C C . SER A 1 77 ? 3.510 11.848 2.478 1.00 97.94 77 SER A C 1
ATOM 605 O O . SER A 1 77 ? 4.188 12.193 1.514 1.00 97.94 77 SER A O 1
ATOM 607 N N . LEU A 1 78 ? 4.013 11.131 3.490 1.00 97.69 78 LEU A N 1
ATOM 608 C CA . LEU A 1 78 ? 5.418 10.733 3.548 1.00 97.69 78 LEU A CA 1
ATOM 609 C C . LEU A 1 78 ? 5.791 9.796 2.388 1.00 97.69 78 LEU A C 1
ATOM 611 O O . LEU A 1 78 ? 6.826 9.985 1.752 1.00 97.69 78 LEU A O 1
ATOM 615 N N . ALA A 1 79 ? 4.929 8.817 2.088 1.00 97.38 79 ALA A N 1
ATOM 616 C CA . ALA A 1 79 ? 5.123 7.895 0.974 1.00 97.38 79 ALA A CA 1
ATOM 617 C C . ALA A 1 79 ? 5.177 8.633 -0.370 1.00 97.38 79 ALA A C 1
ATOM 619 O O . ALA A 1 79 ? 6.097 8.395 -1.144 1.00 97.38 79 ALA A O 1
ATOM 620 N N . TYR A 1 80 ? 4.262 9.571 -0.627 1.00 97.44 80 TYR A N 1
ATOM 621 C CA . TYR A 1 80 ? 4.238 10.341 -1.873 1.00 97.44 80 TYR A CA 1
ATOM 622 C C . TYR A 1 80 ? 5.448 11.259 -2.027 1.00 97.44 80 TYR A C 1
ATOM 624 O O . TYR A 1 80 ? 6.029 11.307 -3.108 1.00 97.44 80 TYR A O 1
ATOM 632 N N . ILE A 1 81 ? 5.879 11.937 -0.959 1.00 98.25 81 ILE A N 1
ATOM 633 C CA . ILE A 1 81 ? 7.106 12.748 -0.989 1.00 98.25 81 ILE A CA 1
ATOM 634 C C . ILE A 1 81 ? 8.304 11.875 -1.384 1.00 98.25 81 ILE A C 1
ATOM 636 O O . ILE A 1 81 ? 9.084 12.250 -2.260 1.00 98.25 81 ILE A O 1
ATOM 640 N N . LEU A 1 82 ? 8.422 10.686 -0.785 1.00 97.81 82 LEU A N 1
ATOM 641 C CA . LEU A 1 82 ? 9.500 9.751 -1.096 1.00 97.81 82 LEU A CA 1
ATOM 642 C C . LEU A 1 82 ? 9.394 9.191 -2.523 1.00 97.81 82 LEU A C 1
ATOM 644 O O . LEU A 1 82 ? 10.400 9.116 -3.221 1.00 97.81 82 LEU A O 1
ATOM 648 N N . GLN A 1 83 ? 8.194 8.832 -2.978 1.00 97.69 83 GLN A N 1
ATOM 649 C CA . GLN A 1 83 ? 7.948 8.358 -4.343 1.00 97.69 83 GLN A CA 1
ATOM 650 C C . GLN A 1 83 ? 8.341 9.415 -5.384 1.00 97.69 83 GLN A C 1
ATOM 652 O O . GLN A 1 83 ? 9.059 9.092 -6.329 1.00 97.69 83 GLN A O 1
ATOM 657 N N . ILE A 1 84 ? 7.944 10.678 -5.183 1.00 97.75 84 ILE A N 1
ATOM 658 C CA . ILE A 1 84 ? 8.320 11.801 -6.058 1.00 97.75 84 ILE A CA 1
ATOM 659 C C . ILE A 1 84 ? 9.842 11.965 -6.087 1.00 97.75 84 ILE A C 1
ATOM 661 O O . ILE A 1 84 ? 10.427 12.069 -7.163 1.00 97.75 84 ILE A O 1
ATOM 665 N N . PHE A 1 85 ? 10.494 11.939 -4.922 1.00 97.94 85 PHE A N 1
ATOM 666 C CA . PHE A 1 85 ? 11.951 12.026 -4.834 1.00 97.94 85 PHE A CA 1
ATOM 667 C C . PHE A 1 85 ? 12.648 10.896 -5.612 1.00 97.94 85 PHE A C 1
ATOM 669 O O . PHE A 1 85 ? 13.525 11.163 -6.431 1.00 97.94 85 PHE A O 1
ATOM 676 N N . LEU A 1 86 ? 12.222 9.644 -5.423 1.00 97.31 86 LEU A N 1
ATOM 677 C CA . LEU A 1 86 ? 12.793 8.487 -6.123 1.00 97.31 86 LEU A CA 1
ATOM 678 C C . LEU A 1 86 ? 12.590 8.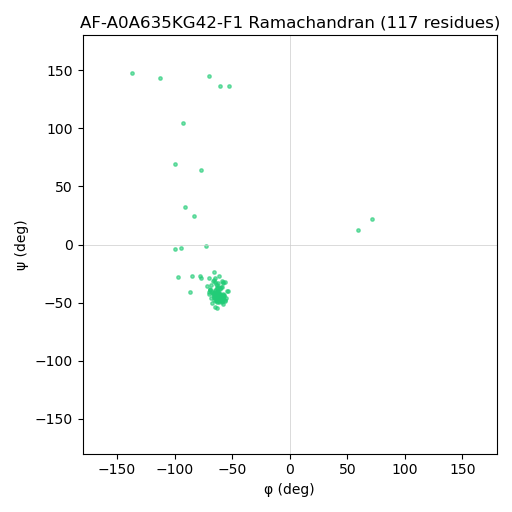565 -7.641 1.00 97.31 86 LEU A C 1
ATOM 680 O O . LEU A 1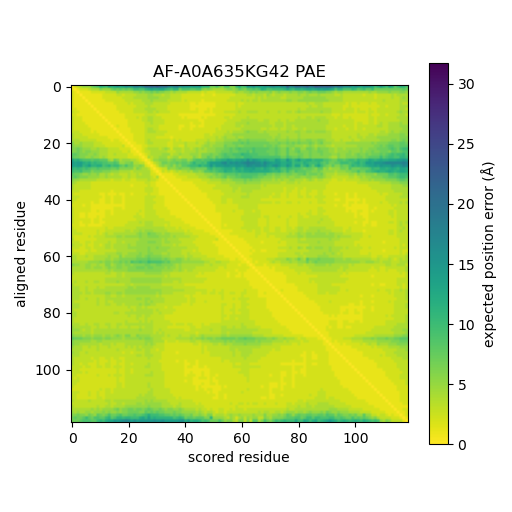 86 ? 13.493 8.205 -8.398 1.00 97.31 86 LEU A O 1
ATOM 684 N N . MET A 1 87 ? 11.436 9.068 -8.087 1.00 96.38 87 MET A N 1
ATOM 685 C CA . MET A 1 87 ? 11.180 9.299 -9.509 1.00 96.38 87 MET A CA 1
ATOM 686 C C . MET A 1 87 ? 12.116 10.359 -10.097 1.00 96.38 87 MET A C 1
ATOM 688 O O . MET A 1 87 ? 12.641 10.152 -11.189 1.00 96.38 87 MET A O 1
ATOM 692 N N . ILE A 1 88 ? 12.380 11.455 -9.376 1.00 97.56 88 ILE A N 1
ATOM 693 C CA . ILE A 1 88 ? 13.350 12.482 -9.801 1.00 97.56 88 ILE A CA 1
ATOM 694 C C . ILE A 1 88 ? 14.761 11.885 -9.912 1.00 97.56 88 ILE A C 1
ATOM 696 O O . ILE A 1 88 ? 15.501 12.223 -10.833 1.00 97.56 88 ILE A O 1
ATOM 700 N N . CYS A 1 89 ? 15.124 10.957 -9.024 1.00 97.31 89 CYS A N 1
ATOM 701 C CA . CYS A 1 89 ? 16.399 10.239 -9.077 1.00 97.31 89 CYS A CA 1
ATOM 702 C C . CYS A 1 89 ? 16.493 9.189 -10.204 1.00 97.31 89 CYS A C 1
ATOM 704 O O . CYS A 1 89 ? 17.531 8.540 -10.326 1.00 97.31 89 CYS A O 1
ATOM 706 N N . GLY A 1 90 ? 15.444 8.992 -11.013 1.00 94.12 90 GLY A N 1
ATOM 707 C CA . GLY A 1 90 ? 15.443 8.024 -12.117 1.00 94.12 90 GLY A CA 1
ATOM 708 C C . GLY A 1 90 ? 15.398 6.562 -11.664 1.00 94.12 90 GLY A C 1
ATOM 709 O O . GLY A 1 90 ? 15.816 5.669 -12.399 1.00 94.12 90 GLY A O 1
ATOM 710 N N . VAL A 1 91 ? 14.917 6.305 -10.446 1.00 94.75 91 VAL A N 1
ATOM 711 C CA . VAL A 1 91 ? 14.811 4.954 -9.890 1.00 94.75 91 VAL A CA 1
ATOM 712 C C . VAL A 1 91 ? 13.707 4.167 -10.610 1.00 94.75 91 VAL A C 1
ATOM 714 O O . VAL A 1 91 ? 12.670 4.717 -10.982 1.00 94.75 91 VAL A O 1
ATOM 717 N N . SER A 1 92 ? 13.910 2.858 -10.786 1.00 92.75 92 SER A N 1
ATOM 718 C CA . SER A 1 92 ? 12.939 1.962 -11.422 1.00 92.75 92 SER A CA 1
ATOM 719 C C . SER A 1 92 ? 11.550 2.052 -10.784 1.00 92.75 92 SER A C 1
ATOM 721 O O . SER A 1 92 ? 11.404 2.009 -9.562 1.00 92.75 92 SER A O 1
ATOM 723 N N . PHE A 1 93 ? 10.510 2.089 -11.618 1.00 91.81 93 PHE A N 1
ATOM 724 C CA . PHE A 1 93 ? 9.126 2.287 -11.175 1.00 91.81 93 PHE A CA 1
ATOM 725 C C . PHE A 1 93 ? 8.634 1.237 -10.164 1.00 91.81 93 PHE A C 1
ATOM 727 O O . PHE A 1 93 ? 7.886 1.567 -9.246 1.00 91.81 93 PHE A O 1
ATOM 734 N N . TRP A 1 94 ? 9.106 -0.010 -10.253 1.00 93.94 94 TRP A N 1
ATOM 735 C CA . TRP A 1 94 ? 8.738 -1.048 -9.285 1.00 93.94 94 TRP A CA 1
ATOM 736 C C . TRP A 1 94 ? 9.127 -0.674 -7.841 1.00 93.94 94 TRP A C 1
ATOM 738 O O . TRP A 1 94 ? 8.416 -1.035 -6.903 1.00 93.94 94 TRP A O 1
ATOM 748 N N . ILE A 1 95 ? 10.211 0.093 -7.651 1.00 95.38 95 ILE A N 1
ATOM 749 C CA . ILE A 1 95 ? 10.660 0.578 -6.334 1.00 95.38 95 ILE A CA 1
ATOM 750 C C . ILE A 1 95 ? 9.673 1.617 -5.800 1.00 95.38 95 ILE A C 1
ATOM 752 O O . ILE A 1 95 ? 9.331 1.596 -4.620 1.00 95.38 95 ILE A O 1
ATOM 756 N N . VAL A 1 96 ? 9.151 2.482 -6.673 1.00 95.31 96 VAL A N 1
ATOM 757 C CA . VAL A 1 96 ? 8.101 3.454 -6.329 1.00 95.31 96 VAL A CA 1
ATOM 758 C C . VAL A 1 96 ? 6.853 2.719 -5.822 1.00 95.31 96 VAL A C 1
ATOM 760 O O . VAL A 1 96 ? 6.324 3.056 -4.761 1.00 95.31 96 VAL A O 1
ATOM 763 N N . CYS A 1 97 ? 6.439 1.643 -6.500 1.00 95.31 97 CYS A N 1
ATOM 764 C CA . CYS A 1 97 ? 5.349 0.781 -6.030 1.00 95.31 97 CYS A CA 1
ATOM 765 C C . CYS A 1 97 ? 5.675 0.066 -4.707 1.00 95.31 97 CYS A C 1
ATOM 767 O O . CYS A 1 97 ? 4.787 -0.121 -3.874 1.00 95.31 97 CYS A O 1
ATOM 769 N N . ALA A 1 98 ? 6.936 -0.307 -4.473 1.00 96.88 98 ALA A N 1
ATOM 770 C CA . ALA A 1 98 ? 7.354 -0.927 -3.216 1.00 96.88 98 ALA A CA 1
ATOM 771 C C . ALA A 1 98 ? 7.231 0.036 -2.019 1.00 96.88 98 ALA A C 1
ATOM 773 O O . ALA A 1 98 ? 6.914 -0.404 -0.913 1.00 96.88 98 ALA A O 1
ATOM 774 N N . ILE A 1 99 ? 7.393 1.349 -2.228 1.00 97.62 99 ILE A N 1
ATOM 775 C CA . ILE A 1 99 ? 7.116 2.356 -1.190 1.00 97.62 99 ILE A CA 1
ATOM 776 C C . ILE A 1 99 ? 5.627 2.384 -0.819 1.00 97.62 99 ILE A C 1
ATOM 778 O O . ILE A 1 99 ? 5.297 2.495 0.362 1.00 97.62 99 ILE A O 1
ATOM 782 N N . GLU A 1 100 ? 4.722 2.235 -1.791 1.00 96.12 100 GLU A N 1
ATOM 783 C CA . GLU A 1 100 ? 3.280 2.134 -1.510 1.00 96.12 100 GLU A CA 1
ATOM 784 C C . GLU A 1 100 ? 2.965 0.884 -0.676 1.00 96.12 100 GLU A C 1
ATOM 786 O O . GLU A 1 100 ? 2.252 0.955 0.327 1.00 96.12 100 GLU A O 1
ATOM 791 N N . LEU A 1 101 ? 3.553 -0.258 -1.049 1.00 97.44 101 LEU A N 1
ATOM 792 C CA . LEU A 1 101 ? 3.445 -1.499 -0.282 1.00 97.44 101 LEU A CA 1
ATOM 793 C C . LEU A 1 101 ? 3.914 -1.300 1.166 1.00 97.44 101 LEU A C 1
ATOM 795 O O . LEU A 1 101 ? 3.202 -1.664 2.103 1.00 97.44 101 LEU A O 1
ATOM 799 N N . LEU A 1 102 ? 5.081 -0.680 1.354 1.00 97.69 102 LEU A N 1
ATOM 800 C CA . LEU A 1 102 ? 5.628 -0.383 2.676 1.00 97.69 102 LEU A CA 1
ATOM 801 C C . LEU A 1 102 ? 4.701 0.539 3.482 1.00 97.69 102 LEU A C 1
ATOM 803 O O . LEU A 1 102 ? 4.460 0.281 4.661 1.00 97.69 102 LEU A O 1
ATOM 807 N N . SER A 1 103 ? 4.132 1.569 2.852 1.00 97.56 103 SER A N 1
ATOM 808 C CA . SER A 1 103 ? 3.152 2.462 3.484 1.00 97.56 103 SER A CA 1
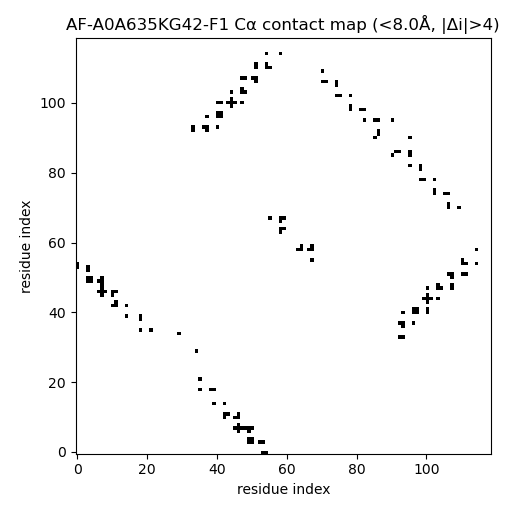ATOM 809 C C . SER A 1 103 ? 1.931 1.695 3.999 1.00 97.56 103 SER A C 1
ATOM 811 O O . SER A 1 103 ? 1.507 1.892 5.142 1.00 97.56 103 SER A O 1
ATOM 813 N N . ASN A 1 104 ? 1.405 0.757 3.208 1.00 97.56 104 ASN A N 1
ATOM 814 C CA . ASN A 1 104 ? 0.270 -0.078 3.608 1.00 97.56 104 ASN A CA 1
ATOM 815 C C . ASN A 1 104 ? 0.631 -1.065 4.731 1.00 97.56 104 ASN A C 1
ATOM 817 O O . ASN A 1 104 ? -0.185 -1.292 5.627 1.00 97.56 104 ASN A O 1
ATOM 821 N N . VAL A 1 105 ? 1.860 -1.595 4.757 1.00 97.88 105 VAL A N 1
ATOM 822 C CA . VAL A 1 105 ? 2.364 -2.402 5.886 1.00 97.88 105 VAL A CA 1
ATOM 823 C C . VAL A 1 105 ? 2.456 -1.564 7.165 1.00 97.88 105 VAL A C 1
ATOM 825 O O . VAL A 1 105 ? 1.998 -2.004 8.223 1.00 97.88 105 VAL A O 1
ATOM 828 N N . ILE A 1 106 ? 2.992 -0.343 7.087 1.00 97.56 106 ILE A N 1
ATOM 829 C CA . ILE A 1 106 ? 3.073 0.572 8.237 1.00 97.56 106 ILE A CA 1
ATOM 830 C C . ILE A 1 106 ? 1.666 0.884 8.762 1.00 97.56 106 ILE A C 1
ATOM 832 O O . ILE A 1 106 ? 1.420 0.768 9.964 1.00 97.56 106 ILE A O 1
ATOM 836 N N . GLN A 1 107 ? 0.723 1.220 7.877 1.00 97.56 107 GLN A N 1
ATOM 837 C CA . GLN A 1 107 ? -0.672 1.458 8.254 1.00 97.56 107 GLN A CA 1
ATOM 838 C C . GLN A 1 107 ? -1.296 0.231 8.928 1.00 97.56 107 GLN A C 1
ATOM 840 O O . GLN A 1 107 ? -1.924 0.375 9.978 1.00 97.56 107 GLN A O 1
ATOM 845 N N . LEU A 1 108 ? -1.073 -0.976 8.395 1.00 96.75 108 LEU A N 1
ATOM 846 C CA . LEU A 1 108 ? -1.553 -2.221 8.997 1.00 96.75 108 LEU A CA 1
ATOM 847 C C . LEU A 1 108 ? -1.070 -2.390 10.439 1.00 96.75 108 LEU A C 1
ATOM 849 O O . LEU A 1 108 ? -1.874 -2.673 11.333 1.00 96.75 108 LEU A O 1
ATOM 853 N N . ILE A 1 109 ? 0.225 -2.185 10.678 1.00 96.94 109 ILE A N 1
ATOM 854 C CA . ILE A 1 109 ? 0.824 -2.291 12.012 1.00 96.94 109 ILE A CA 1
ATOM 855 C C . ILE A 1 109 ? 0.225 -1.238 12.955 1.00 96.94 109 ILE A C 1
ATOM 857 O O . ILE A 1 109 ? -0.197 -1.575 14.065 1.00 96.94 109 ILE A O 1
ATOM 861 N N . LEU A 1 110 ? 0.144 0.024 12.518 1.00 96.75 110 LEU A N 1
ATOM 862 C CA . LEU A 1 110 ? -0.375 1.129 13.330 1.00 96.75 110 LEU A CA 1
ATOM 863 C C . LEU A 1 110 ? -1.849 0.928 13.700 1.00 96.75 110 LEU A C 1
ATOM 865 O O . LEU A 1 110 ? -2.207 1.038 14.876 1.00 96.75 110 LEU A O 1
ATOM 869 N N . PHE A 1 111 ? -2.698 0.580 12.731 1.00 96.31 111 PHE A N 1
ATOM 870 C CA . PHE A 1 111 ? -4.119 0.343 12.972 1.00 96.31 111 PHE A CA 1
ATOM 871 C C . PHE A 1 111 ? -4.364 -0.868 13.869 1.00 96.31 111 PHE A C 1
ATOM 873 O O . PHE A 1 111 ? -5.210 -0.793 14.764 1.00 96.31 111 PHE A O 1
ATOM 880 N N . ASN A 1 112 ? -3.615 -1.960 13.691 1.00 94.25 112 ASN A N 1
ATOM 881 C CA . ASN A 1 112 ? -3.709 -3.118 14.578 1.00 94.25 112 ASN A CA 1
ATOM 882 C C . ASN A 1 112 ? -3.330 -2.754 16.013 1.00 94.25 112 ASN A C 1
ATOM 884 O O . ASN A 1 112 ? -4.101 -3.029 16.932 1.00 94.25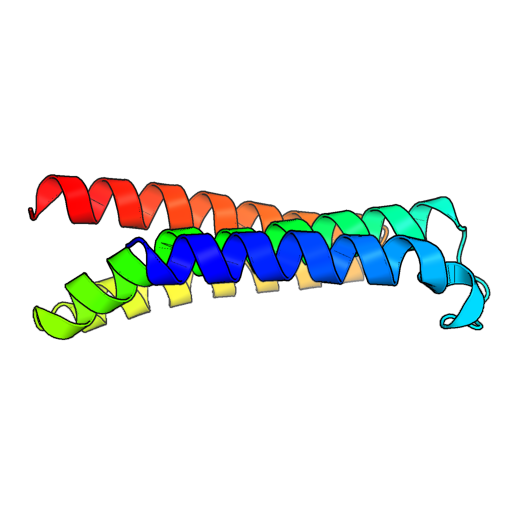 112 ASN A O 1
ATOM 888 N N . LYS A 1 113 ? -2.187 -2.084 16.203 1.00 94.38 113 LYS A N 1
ATOM 889 C CA . LYS A 1 113 ? -1.705 -1.683 17.530 1.00 94.38 113 LYS A CA 1
ATOM 890 C C . LYS A 1 113 ? -2.686 -0.750 18.242 1.00 94.38 113 LYS A C 1
ATOM 892 O O . LYS A 1 113 ? -2.927 -0.911 19.434 1.00 94.38 113 LYS A O 1
ATOM 897 N N . LEU A 1 114 ? -3.259 0.216 17.526 1.00 94.12 114 LEU A N 1
ATOM 898 C CA . LEU A 1 114 ? -4.222 1.156 18.103 1.00 94.12 114 LEU A CA 1
ATOM 899 C C . LEU A 1 114 ? -5.559 0.503 18.436 1.00 94.12 114 LEU A C 1
ATOM 901 O O . LEU A 1 114 ? -6.120 0.789 19.489 1.00 94.12 114 LEU A O 1
ATOM 905 N N . THR A 1 115 ? -6.048 -0.380 17.567 1.00 91.00 115 THR A N 1
ATOM 906 C CA . THR A 1 115 ? -7.315 -1.084 17.798 1.00 91.00 115 THR A CA 1
ATOM 907 C C . THR A 1 115 ? -7.197 -2.021 18.996 1.00 91.00 115 THR A C 1
ATOM 909 O O . THR A 1 115 ? -8.048 -1.950 19.868 1.00 91.00 115 THR A O 1
ATOM 912 N N . LEU A 1 116 ? -6.111 -2.802 19.099 1.00 91.50 116 LEU A N 1
ATOM 913 C CA . LEU A 1 116 ? -5.834 -3.680 20.251 1.00 91.50 116 LEU A CA 1
ATOM 914 C C . LEU A 1 116 ? -5.683 -2.923 21.577 1.00 91.50 116 LEU A C 1
ATOM 916 O O . LEU A 1 116 ? -5.880 -3.488 22.644 1.00 91.50 116 LEU A O 1
ATOM 920 N N . LYS A 1 117 ? -5.269 -1.652 21.530 1.00 88.81 117 LYS A N 1
ATOM 921 C CA . LYS A 1 117 ? -5.163 -0.816 22.731 1.00 88.81 117 LYS A CA 1
ATOM 922 C C . LYS A 1 117 ? -6.528 -0.284 23.187 1.00 88.81 117 LYS A C 1
ATOM 924 O O . LYS A 1 117 ? -6.673 0.041 24.361 1.00 88.81 117 LYS A O 1
ATOM 929 N N . LYS A 1 118 ? -7.488 -0.126 22.269 1.00 86.31 118 LYS A N 1
ATOM 930 C CA . LYS A 1 118 ? -8.814 0.447 22.554 1.00 86.31 118 LYS A CA 1
ATOM 931 C C . LYS A 1 118 ? -9.905 -0.602 22.803 1.00 86.31 118 LYS A C 1
ATOM 933 O O . LYS A 1 118 ? -10.842 -0.279 23.527 1.00 86.31 118 LYS A O 1
ATOM 938 N N . TYR A 1 119 ? -9.791 -1.798 22.222 1.00 83.56 119 TYR A N 1
ATOM 939 C CA . TYR A 1 119 ? -10.762 -2.899 22.319 1.00 83.56 119 TYR A CA 1
ATOM 940 C C . TYR A 1 119 ? -10.048 -4.230 22.527 1.00 83.56 119 TYR A C 1
ATOM 942 O O . TYR A 1 119 ? -10.623 -5.082 23.234 1.00 83.56 119 TYR A O 1
#

Foldseek 3Di:
DVVLLVVLVVLVVVLVVCLVCVVVPDPDPDPPVLSSLLSVLQSNLVSLLSLLVVLQVVCVVVVNVVVSCVLLVVLVVVLVVVLVVCVVVVHRVSVNSNSSSVSSVSSNVVSVVVSVVVD

Nearest PDB structures (foldseek):
  8qks-assembly3_G  TM=3.251E-01  e=7.664E+00  Plasmodium falciparum

Radius of gyration: 16.33 Å; Cα contacts (8 Å, |Δi|>4): 91; chains: 1; bounding box: 34×28×48 Å

Sequence (119 aa):
KKIYHFIALGILVIGLLFFLLLNSIVNASISPENLYITWGVFVISTSLSYLYSAQSVILTADQNVYLVKLITGLTRSLAYILQIFLMICGVSFWIVCAIELLSNVIQLILFNKLTLKKY

pLDDT: mean 94.26, std 4.1, range [73.94, 98.25]

Solvent-accessible surface area (backbone atoms only — not comparable to full-atom values): 6298 Å² total; per-residue (Å²): 100,70,67,35,48,52,49,22,49,48,40,46,54,53,44,53,57,47,59,77,45,39,77,80,72,55,91,64,103,61,61,67,66,58,53,54,50,33,50,51,40,47,35,51,28,58,20,44,50,31,66,32,44,46,44,47,49,51,37,40,75,70,70,39,43,66,58,49,50,49,53,54,49,52,47,49,53,53,38,49,55,50,36,53,51,40,53,76,70,68,51,63,67,46,58,46,42,44,44,53,29,50,40,31,52,52,50,34,54,52,38,50,57,52,43,66,72,75,106

Organism: Salmonella senftenberg (NCBI:txid28150)

Mean predicted aligned error: 3.44 Å

Secondary structure (DSSP, 8-state):
-HHHHHHHHHHHHHHHHHHHHHHHH--S---HHHHHHHHHHHHHHHHHHHHTHHHHHHHHHTT-HHHHHHHHHHHHHHHHHHHHHHHHTT--HHHHHHHHHHHHHHHHHHHHHHHHHH-